Protein AF-A0AAV8WY07-F1 (afdb_monomer_lite)

Structure (mmCIF, N/CA/C/O backbone):
data_AF-A0AAV8WY07-F1
#
_entry.id   AF-A0AAV8WY07-F1
#
loop_
_atom_site.group_PDB
_atom_site.id
_atom_site.type_symbol
_atom_site.label_atom_id
_atom_site.label_alt_id
_atom_site.label_comp_id
_atom_site.label_asym_id
_atom_site.label_entity_id
_atom_site.label_seq_id
_atom_site.pdbx_PDB_ins_code
_atom_site.Cartn_x
_atom_site.Cartn_y
_atom_site.Cartn_z
_atom_site.occupancy
_atom_site.B_iso_or_equiv
_atom_site.auth_seq_id
_atom_site.auth_comp_id
_atom_site.auth_asym_id
_atom_site.auth_atom_id
_atom_site.pdbx_PDB_model_num
ATOM 1 N N . MET A 1 1 ? -22.741 -0.388 11.613 1.00 71.12 1 MET A N 1
ATOM 2 C CA . MET A 1 1 ? -22.474 -0.916 12.966 1.00 71.12 1 MET A CA 1
ATOM 3 C C . MET A 1 1 ? -21.082 -1.502 12.973 1.00 71.12 1 MET A C 1
ATOM 5 O O . MET A 1 1 ? -20.689 -2.073 11.963 1.00 71.12 1 MET A O 1
ATOM 9 N N . ILE A 1 2 ? -20.352 -1.338 14.070 1.00 83.94 2 ILE A N 1
ATOM 10 C CA . ILE A 1 2 ? -19.029 -1.939 14.267 1.00 83.94 2 ILE A CA 1
ATOM 11 C C . ILE A 1 2 ? -18.967 -2.641 15.614 1.00 83.94 2 ILE A C 1
ATOM 13 O O . ILE A 1 2 ? -19.656 -2.248 16.556 1.00 83.94 2 ILE A O 1
ATOM 17 N N . PHE A 1 3 ? -18.112 -3.654 15.706 1.00 88.06 3 PHE A N 1
ATOM 18 C CA . PHE A 1 3 ? -17.784 -4.280 16.977 1.00 88.06 3 PHE A CA 1
ATOM 19 C C . PHE A 1 3 ? -16.729 -3.452 17.702 1.00 88.06 3 PHE A C 1
ATOM 21 O O . PHE A 1 3 ? -15.619 -3.264 17.203 1.00 88.06 3 PHE A O 1
ATOM 28 N N . ARG A 1 4 ? -17.058 -2.990 18.905 1.00 86.44 4 ARG A N 1
ATOM 29 C CA . ARG A 1 4 ? -16.114 -2.344 19.822 1.00 86.44 4 ARG A CA 1
ATOM 30 C C . ARG A 1 4 ? -16.069 -3.146 21.115 1.00 86.44 4 ARG A C 1
ATOM 32 O O . ARG A 1 4 ? -17.099 -3.590 21.613 1.00 86.44 4 ARG A O 1
ATOM 39 N N . TYR A 1 5 ? -14.874 -3.371 21.650 1.00 89.88 5 TYR A N 1
ATOM 40 C CA . TYR A 1 5 ? -14.733 -4.017 22.951 1.00 89.88 5 TYR A CA 1
ATOM 41 C C . TYR A 1 5 ? -15.166 -3.046 24.055 1.00 89.88 5 TYR A C 1
ATOM 43 O O . TYR A 1 5 ? -14.685 -1.916 24.103 1.00 89.88 5 TYR A O 1
ATOM 51 N N . SER A 1 6 ? -16.078 -3.475 24.928 1.00 89.75 6 SER A N 1
ATOM 52 C CA . SER A 1 6 ? -16.476 -2.718 26.115 1.00 89.75 6 SER A CA 1
ATOM 53 C C . SER A 1 6 ? -15.772 -3.301 27.331 1.00 89.75 6 SER A C 1
ATOM 55 O O . SER A 1 6 ? -16.032 -4.446 27.701 1.00 89.75 6 SER A O 1
ATOM 57 N N . GLY A 1 7 ? -14.908 -2.508 27.972 1.00 90.62 7 GLY A N 1
ATOM 58 C CA . GLY A 1 7 ? -14.227 -2.912 29.207 1.00 90.62 7 GLY A CA 1
ATOM 59 C C . GLY A 1 7 ? -15.198 -3.210 30.353 1.00 90.62 7 GLY A C 1
ATOM 60 O O . GLY A 1 7 ? -14.957 -4.131 31.125 1.00 90.62 7 GLY A O 1
ATOM 61 N N . ILE A 1 8 ? -16.332 -2.501 30.395 1.00 91.19 8 ILE A N 1
ATOM 62 C CA . ILE A 1 8 ? -17.390 -2.678 31.403 1.00 91.19 8 ILE A CA 1
ATOM 63 C C . ILE A 1 8 ? -18.046 -4.054 31.257 1.00 91.19 8 ILE A C 1
ATOM 65 O O . ILE A 1 8 ? -18.159 -4.803 32.219 1.00 91.19 8 ILE A O 1
ATOM 69 N N . HIS A 1 9 ? -18.442 -4.414 30.036 1.00 89.06 9 HIS A N 1
ATOM 70 C CA . HIS A 1 9 ? -19.142 -5.674 29.779 1.00 89.06 9 HIS A CA 1
ATOM 71 C C . HIS A 1 9 ? -18.192 -6.849 29.491 1.00 89.06 9 HIS A C 1
ATOM 73 O O . HIS A 1 9 ? -18.668 -7.946 29.205 1.00 89.06 9 HIS A O 1
ATOM 79 N N . LYS A 1 10 ? -16.868 -6.610 29.486 1.00 91.69 10 LYS A N 1
ATOM 80 C CA . LYS A 1 10 ? -15.800 -7.545 29.075 1.00 91.69 10 LYS A CA 1
ATOM 81 C C . LYS A 1 10 ? -16.119 -8.341 27.800 1.00 91.69 10 LYS A C 1
ATOM 83 O O . LYS A 1 10 ? -15.765 -9.509 27.663 1.00 91.69 10 LYS A O 1
ATOM 88 N N . ARG A 1 11 ? -16.813 -7.709 26.851 1.00 91.56 11 ARG A N 1
ATOM 89 C CA . ARG A 1 11 ? -17.259 -8.330 25.595 1.00 91.56 11 ARG A CA 1
ATOM 90 C C . ARG A 1 11 ? -17.267 -7.323 24.456 1.00 91.56 11 ARG A C 1
ATOM 92 O O . ARG A 1 11 ? -17.318 -6.111 24.679 1.00 91.56 11 ARG A O 1
ATOM 99 N N . LYS A 1 12 ? -17.246 -7.823 23.220 1.00 91.81 12 LYS A N 1
ATOM 100 C CA . LYS A 1 12 ? -17.487 -6.994 22.034 1.00 91.81 12 LYS A CA 1
ATOM 101 C C . LYS A 1 12 ? -18.975 -6.654 21.962 1.00 91.81 12 LYS A C 1
ATOM 103 O O . LYS A 1 12 ? -19.810 -7.552 21.952 1.00 91.81 12 LYS A O 1
ATOM 108 N N . ILE A 1 13 ? -19.289 -5.364 21.934 1.00 91.81 13 ILE A N 1
ATOM 109 C CA . ILE A 1 13 ? -20.644 -4.838 21.768 1.00 91.81 13 ILE A CA 1
ATOM 110 C C . ILE A 1 13 ? -20.782 -4.189 20.392 1.00 91.81 13 ILE A C 1
ATOM 112 O O . ILE A 1 13 ? -19.804 -3.699 19.816 1.00 91.81 13 ILE A O 1
ATOM 116 N N . TYR A 1 14 ? -22.004 -4.189 19.868 1.00 89.25 14 TYR A N 1
ATOM 117 C CA . TYR A 1 14 ? -22.337 -3.458 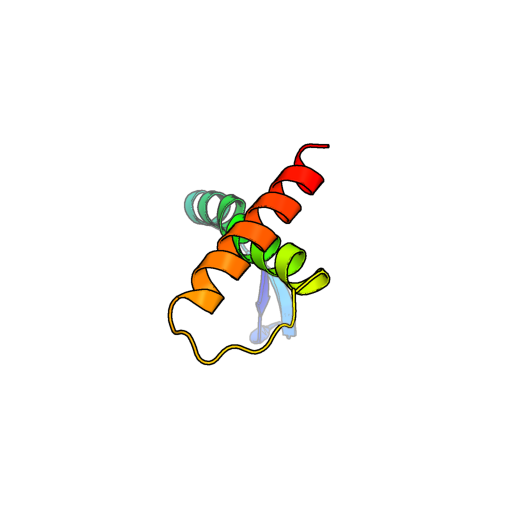18.654 1.00 89.25 14 TYR A CA 1
ATOM 118 C C . TYR A 1 14 ? -22.506 -1.978 18.975 1.00 89.25 14 TYR A C 1
ATOM 120 O O . TYR A 1 14 ? -23.259 -1.613 19.874 1.00 89.25 14 TYR A O 1
ATOM 128 N N . VAL A 1 15 ? -21.818 -1.130 18.216 1.00 87.31 15 VAL A N 1
ATOM 129 C CA . VAL A 1 15 ? -21.933 0.326 18.316 1.00 87.31 15 VAL A CA 1
ATOM 130 C C . VAL A 1 15 ? -22.329 0.885 16.953 1.00 87.31 15 VAL A C 1
ATOM 132 O O . VAL A 1 15 ? -21.839 0.444 15.902 1.00 87.31 15 VAL A O 1
ATOM 135 N N . LEU A 1 16 ? -23.251 1.848 16.960 1.00 87.88 16 LEU A N 1
ATOM 136 C CA . LEU A 1 16 ? -23.582 2.623 15.771 1.00 87.88 16 LEU A CA 1
ATOM 137 C C . LEU A 1 16 ? -22.375 3.491 15.411 1.00 87.88 16 LEU A C 1
ATOM 139 O O . LEU A 1 16 ? -21.895 4.267 16.229 1.00 87.88 16 LEU A O 1
ATOM 143 N N . GLN A 1 17 ? -21.874 3.331 14.186 1.00 88.00 17 GLN A N 1
ATOM 144 C CA . GLN A 1 17 ? -20.856 4.227 13.650 1.00 88.00 17 GLN A CA 1
ATOM 145 C C . GLN A 1 17 ? -21.525 5.251 12.734 1.00 88.00 17 GLN A C 1
ATOM 147 O O . GLN A 1 17 ? -22.419 4.857 11.974 1.00 88.00 17 GLN A O 1
ATOM 152 N N . PRO A 1 18 ? -21.071 6.511 12.748 1.00 91.94 18 PRO A N 1
ATOM 153 C CA . PRO A 1 18 ? -21.427 7.485 11.727 1.00 91.94 18 PRO A CA 1
ATOM 154 C C . PRO A 1 18 ? -21.139 6.958 10.314 1.00 91.94 18 PRO A C 1
ATOM 156 O O . PRO A 1 18 ? -20.131 6.280 10.088 1.00 91.94 18 PRO A O 1
ATOM 159 N N . SER A 1 19 ? -22.008 7.292 9.357 1.00 88.12 19 SER A N 1
ATOM 160 C CA . SER A 1 19 ? -21.846 6.928 7.941 1.00 88.12 19 SER A CA 1
ATOM 161 C C . SER A 1 19 ? -20.536 7.460 7.357 1.00 88.12 19 SER A C 1
ATOM 163 O O . SER A 1 19 ? -19.838 6.712 6.683 1.00 88.12 19 SER A O 1
ATOM 165 N N . LEU A 1 20 ? -20.147 8.687 7.716 1.00 89.94 20 LEU A N 1
ATOM 166 C CA . LEU A 1 20 ? -18.892 9.314 7.291 1.00 89.94 20 LEU A CA 1
ATOM 167 C C . LEU A 1 20 ? -17.659 8.458 7.627 1.00 89.94 20 LEU A C 1
ATOM 169 O O . LEU A 1 20 ? -16.784 8.245 6.794 1.00 89.94 20 LEU A O 1
ATOM 173 N N . ILE A 1 21 ? -17.605 7.918 8.848 1.00 88.50 21 ILE A N 1
ATOM 174 C CA . ILE A 1 21 ? -16.483 7.079 9.295 1.00 88.50 21 ILE A CA 1
ATOM 175 C C . ILE A 1 21 ? -16.487 5.742 8.548 1.00 88.50 21 ILE A C 1
ATOM 177 O O . ILE A 1 21 ? -15.429 5.212 8.214 1.00 88.50 21 ILE A O 1
ATOM 181 N N . LYS A 1 22 ? -17.676 5.196 8.260 1.00 88.38 22 LYS A N 1
ATOM 182 C CA . LYS A 1 22 ? -17.809 3.977 7.454 1.00 88.38 22 LYS A CA 1
ATOM 183 C C . LYS A 1 22 ? -17.219 4.175 6.058 1.00 88.38 22 LYS A C 1
ATOM 185 O O . LYS A 1 22 ? -16.505 3.303 5.578 1.00 88.38 22 LYS A O 1
ATOM 190 N N . GLU A 1 23 ? -17.533 5.298 5.429 1.00 89.56 23 GLU A N 1
ATOM 191 C CA . GLU A 1 23 ? -17.102 5.613 4.071 1.00 89.56 23 GLU A CA 1
ATOM 192 C C . GLU A 1 23 ? -15.592 5.853 3.993 1.00 89.56 23 GLU A C 1
ATOM 194 O O . GLU A 1 23 ? -14.925 5.263 3.147 1.00 89.56 23 GLU A O 1
ATOM 199 N N . TYR A 1 24 ? -15.031 6.595 4.951 1.00 88.62 24 TYR A N 1
ATOM 200 C CA . TYR A 1 24 ? -13.581 6.757 5.078 1.00 88.62 24 TYR A CA 1
ATOM 201 C C . TYR A 1 24 ? -12.859 5.407 5.230 1.00 88.62 24 TYR A C 1
ATOM 203 O O . TYR A 1 24 ? -11.920 5.101 4.493 1.00 88.62 24 TYR A O 1
ATOM 211 N N . ASN A 1 25 ? -13.333 4.558 6.146 1.00 87.31 25 ASN A N 1
ATOM 212 C CA . ASN A 1 25 ? -12.702 3.265 6.416 1.00 87.31 25 ASN A CA 1
ATOM 213 C C . ASN A 1 25 ? -12.801 2.286 5.239 1.00 87.31 25 ASN A C 1
ATOM 215 O O . ASN A 1 25 ? -11.934 1.426 5.105 1.00 87.31 25 ASN A O 1
ATOM 219 N N . ASN A 1 26 ? -13.820 2.409 4.382 1.00 86.69 26 ASN A N 1
ATOM 220 C CA . ASN A 1 26 ? -13.935 1.580 3.181 1.00 86.69 26 ASN A CA 1
ATOM 221 C C . ASN A 1 26 ? -12.778 1.824 2.194 1.00 86.69 26 ASN A C 1
ATOM 223 O O . ASN A 1 26 ? -12.351 0.884 1.530 1.00 86.69 26 ASN A O 1
ATOM 227 N N . GLY A 1 27 ? -12.270 3.058 2.093 1.00 82.06 27 GLY A N 1
ATOM 228 C CA . GLY A 1 27 ? -11.184 3.416 1.169 1.00 82.06 27 GLY A CA 1
ATOM 229 C C . GLY A 1 27 ? -9.774 3.341 1.766 1.00 82.06 27 GLY A C 1
ATOM 230 O O . GLY A 1 27 ? -8.794 3.281 1.027 1.00 82.06 27 GLY A O 1
ATOM 231 N N . MET A 1 28 ? -9.653 3.330 3.096 1.00 87.50 28 MET A N 1
ATOM 232 C CA . MET A 1 28 ? -8.371 3.466 3.801 1.00 87.50 28 MET A CA 1
ATOM 233 C C . MET A 1 28 ? -7.368 2.336 3.495 1.00 87.50 28 MET A C 1
ATOM 235 O O . MET A 1 28 ? -6.167 2.580 3.422 1.00 87.50 28 MET A O 1
ATOM 239 N N . GLY A 1 29 ? -7.849 1.108 3.276 1.00 87.94 29 GLY A N 1
ATOM 240 C CA . GLY A 1 29 ? -6.997 -0.086 3.176 1.00 87.94 29 GLY A CA 1
ATOM 241 C C . GLY A 1 29 ? -6.221 -0.255 1.865 1.00 87.94 29 GLY A C 1
ATOM 242 O O . GLY A 1 29 ? -5.414 -1.175 1.762 1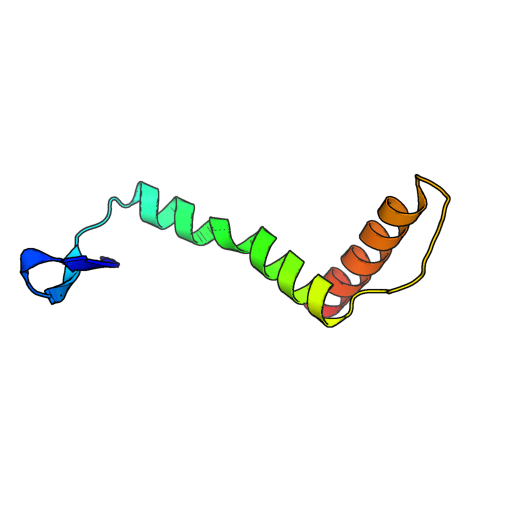.00 87.94 29 GLY A O 1
ATOM 243 N N . GLY A 1 30 ? -6.439 0.593 0.854 1.00 88.94 30 GLY A N 1
ATOM 244 C CA . GLY A 1 30 ? -5.819 0.416 -0.466 1.00 88.94 30 GLY A CA 1
ATOM 245 C C . GLY A 1 30 ? -4.285 0.460 -0.439 1.00 88.94 30 GLY A C 1
ATOM 246 O O . GLY A 1 30 ? -3.626 -0.365 -1.072 1.00 88.94 30 GLY A O 1
ATOM 247 N N . VAL A 1 31 ? -3.709 1.382 0.339 1.00 89.44 31 VAL A N 1
ATOM 248 C CA . VAL A 1 31 ? -2.247 1.529 0.464 1.00 89.44 31 VAL A CA 1
ATOM 249 C C . VAL A 1 31 ? -1.637 0.355 1.234 1.00 89.44 31 VAL A C 1
ATOM 251 O O . VAL A 1 31 ? -0.620 -0.187 0.804 1.00 89.44 31 VAL A O 1
ATOM 254 N N . ASP A 1 32 ? -2.284 -0.081 2.316 1.00 90.81 32 ASP A N 1
ATOM 255 C CA . ASP A 1 32 ? -1.826 -1.209 3.136 1.00 90.81 32 ASP A CA 1
ATOM 256 C C . ASP A 1 32 ? -1.864 -2.532 2.359 1.00 90.81 32 ASP A C 1
ATOM 258 O O . ASP A 1 32 ? -0.959 -3.361 2.478 1.00 90.81 32 ASP A O 1
ATOM 262 N N . LEU A 1 33 ? -2.894 -2.727 1.529 1.00 89.56 33 LEU A N 1
ATOM 263 C CA . LEU A 1 33 ? -2.997 -3.876 0.628 1.00 89.56 33 LEU A CA 1
ATOM 264 C C . LEU A 1 33 ? -1.868 -3.865 -0.404 1.00 89.56 33 LEU A C 1
ATOM 266 O O . LEU A 1 33 ? -1.195 -4.877 -0.604 1.00 89.56 33 LEU A O 1
ATOM 270 N N . PHE A 1 34 ? -1.618 -2.712 -1.025 1.00 90.56 34 PHE A N 1
ATOM 271 C CA . PHE A 1 34 ? -0.522 -2.563 -1.974 1.00 90.56 34 PHE A CA 1
ATOM 272 C C . PHE A 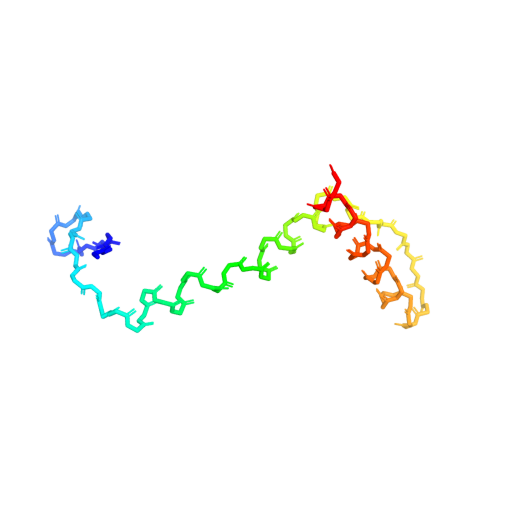1 34 ? 0.844 -2.829 -1.325 1.00 90.56 34 PHE A C 1
ATOM 274 O O . PHE A 1 34 ? 1.688 -3.498 -1.923 1.00 90.56 34 PHE A O 1
ATOM 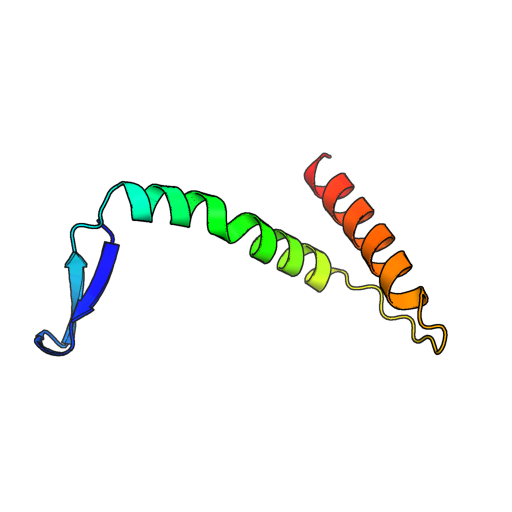281 N N . ASP A 1 35 ? 1.075 -2.356 -0.097 1.00 89.81 35 ASP A N 1
ATOM 282 C CA . ASP A 1 35 ? 2.317 -2.628 0.632 1.00 89.81 35 ASP A CA 1
ATOM 283 C C . ASP A 1 35 ? 2.479 -4.114 0.983 1.00 89.81 35 ASP A C 1
ATOM 285 O O . ASP A 1 35 ? 3.567 -4.664 0.799 1.00 89.81 35 ASP A O 1
ATOM 289 N N . GLN A 1 36 ? 1.395 -4.802 1.361 1.00 90.56 36 GLN A N 1
ATOM 290 C CA . GLN A 1 36 ? 1.402 -6.254 1.573 1.00 90.56 36 GLN A CA 1
ATOM 291 C C . GLN A 1 36 ? 1.778 -7.033 0.308 1.00 90.56 36 GLN A C 1
ATOM 293 O O . GLN A 1 36 ? 2.652 -7.905 0.365 1.00 90.56 36 GLN A O 1
ATOM 298 N N . PHE A 1 37 ? 1.166 -6.717 -0.838 1.00 89.00 37 PHE A N 1
ATOM 299 C CA . PHE A 1 37 ? 1.490 -7.384 -2.103 1.00 89.00 37 PHE A CA 1
ATOM 300 C C . PHE A 1 37 ? 2.950 -7.155 -2.504 1.00 89.00 37 PHE A C 1
ATOM 302 O O . PHE A 1 37 ? 3.662 -8.101 -2.851 1.00 89.00 37 PHE A O 1
ATOM 309 N N . ARG A 1 38 ? 3.435 -5.918 -2.360 1.00 88.75 38 ARG A N 1
ATOM 310 C CA . ARG A 1 38 ? 4.832 -5.559 -2.635 1.00 88.75 38 ARG A CA 1
ATOM 311 C C . ARG A 1 38 ? 5.809 -6.248 -1.674 1.00 88.75 38 ARG A C 1
ATOM 313 O O . ARG A 1 38 ? 6.913 -6.618 -2.072 1.00 88.75 38 ARG A O 1
ATOM 320 N N . GLY A 1 39 ? 5.413 -6.420 -0.412 1.00 85.56 39 GLY A N 1
ATOM 321 C CA . GLY A 1 39 ? 6.190 -7.096 0.626 1.00 85.56 39 GLY A CA 1
ATOM 322 C C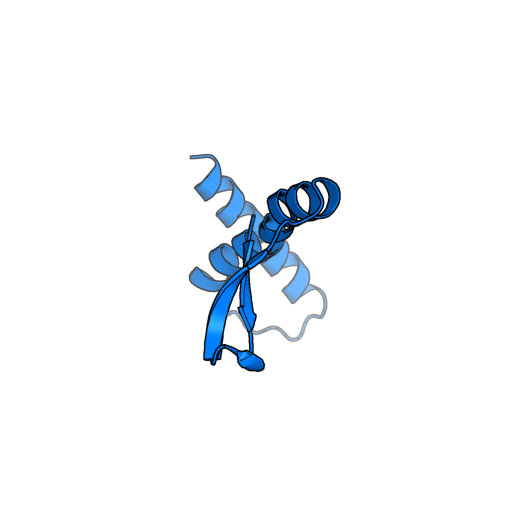 . GLY A 1 39 ? 6.370 -8.592 0.368 1.00 85.56 39 GLY A C 1
ATOM 323 O O . GLY A 1 39 ? 7.447 -9.126 0.636 1.00 85.56 39 GLY A O 1
ATOM 324 N N . ARG A 1 40 ? 5.363 -9.255 -0.218 1.00 84.56 40 ARG A N 1
ATOM 325 C CA . ARG A 1 40 ? 5.395 -10.689 -0.562 1.00 84.56 40 ARG A CA 1
ATOM 326 C C . ARG A 1 40 ? 6.529 -11.040 -1.535 1.00 84.56 40 ARG A C 1
ATOM 328 O O . ARG A 1 40 ? 7.154 -12.083 -1.377 1.00 84.56 40 ARG A O 1
ATOM 335 N N . TYR A 1 41 ? 6.811 -10.164 -2.502 1.00 77.81 41 TYR A N 1
ATOM 336 C CA . TYR A 1 41 ? 7.776 -10.401 -3.588 1.00 77.81 41 TYR A CA 1
ATOM 337 C C . TYR A 1 41 ? 8.915 -9.371 -3.614 1.00 77.81 41 TYR A C 1
ATOM 339 O O . TYR A 1 41 ? 9.397 -8.966 -4.671 1.00 77.81 41 TYR A O 1
ATOM 347 N N . ARG A 1 42 ? 9.359 -8.917 -2.437 1.00 79.69 42 ARG A N 1
ATOM 348 C CA . ARG A 1 42 ? 10.307 -7.803 -2.332 1.00 79.69 42 ARG A CA 1
ATOM 349 C C . ARG A 1 42 ? 11.668 -8.115 -2.973 1.00 79.69 42 ARG A C 1
ATOM 351 O O . ARG A 1 42 ? 12.427 -8.943 -2.471 1.00 79.69 42 ARG A O 1
ATOM 358 N N . ILE A 1 43 ? 12.049 -7.342 -3.995 1.00 80.94 43 ILE A N 1
ATOM 359 C CA . ILE A 1 43 ? 13.395 -7.392 -4.598 1.00 80.94 43 ILE A CA 1
ATOM 360 C C . ILE A 1 43 ? 14.468 -6.954 -3.583 1.00 80.94 43 ILE A C 1
ATOM 362 O O . ILE A 1 43 ? 14.600 -5.769 -3.260 1.00 80.94 43 ILE A O 1
ATOM 366 N N . ASN A 1 44 ? 15.292 -7.899 -3.121 1.00 79.94 44 ASN A N 1
ATOM 367 C CA . ASN A 1 44 ? 16.339 -7.662 -2.123 1.00 79.94 44 ASN A CA 1
ATOM 368 C C . ASN A 1 44 ? 17.743 -7.528 -2.742 1.00 79.94 44 ASN A C 1
ATOM 370 O O . ASN A 1 44 ? 18.625 -8.346 -2.507 1.00 79.94 44 ASN A O 1
ATOM 374 N N . ILE A 1 45 ? 17.971 -6.488 -3.545 1.00 84.56 45 ILE A N 1
ATOM 375 C CA . ILE A 1 45 ? 19.333 -6.132 -3.994 1.00 84.56 45 ILE A CA 1
ATOM 376 C C . ILE A 1 45 ? 19.902 -5.080 -3.008 1.00 84.56 45 ILE A C 1
ATOM 378 O O . ILE A 1 45 ? 19.174 -4.207 -2.543 1.00 84.56 45 ILE A O 1
ATOM 382 N N . ARG A 1 46 ? 21.190 -5.081 -2.670 1.00 82.06 46 ARG A N 1
ATOM 383 C CA . ARG A 1 46 ? 21.773 -4.008 -1.835 1.00 82.06 46 ARG A CA 1
ATOM 384 C C . ARG A 1 46 ? 22.477 -2.980 -2.717 1.00 82.06 46 ARG A C 1
ATOM 386 O O . ARG A 1 46 ? 23.105 -3.336 -3.705 1.00 82.06 46 ARG A O 1
ATOM 393 N N . SER A 1 47 ? 22.344 -1.699 -2.388 1.00 87.31 47 SER A N 1
ATOM 394 C CA . SER A 1 47 ? 22.943 -0.592 -3.138 1.00 87.31 47 SER A CA 1
ATOM 395 C C . SER A 1 47 ? 23.412 0.517 -2.218 1.00 87.31 47 SER A C 1
ATOM 397 O O . SER A 1 47 ? 22.737 0.812 -1.239 1.00 87.31 47 SER A O 1
ATOM 399 N N . ARG A 1 48 ? 24.508 1.181 -2.597 1.00 90.56 48 ARG A N 1
ATOM 400 C CA . ARG A 1 48 ? 24.973 2.429 -1.974 1.00 90.56 48 ARG A CA 1
ATOM 401 C C . ARG A 1 48 ? 24.477 3.694 -2.687 1.00 90.56 48 ARG A C 1
ATOM 403 O O . ARG A 1 48 ? 24.560 4.780 -2.134 1.00 90.56 48 ARG A O 1
ATOM 410 N N . LYS A 1 49 ? 23.960 3.565 -3.914 1.00 94.25 49 LYS A N 1
ATOM 411 C CA . LYS A 1 49 ? 23.387 4.673 -4.693 1.00 94.25 49 LYS A CA 1
ATOM 412 C C . LYS A 1 49 ? 22.035 5.079 -4.096 1.00 94.25 49 LYS A C 1
ATOM 414 O O . LYS A 1 49 ? 21.144 4.230 -4.015 1.00 94.25 49 LYS A O 1
ATOM 419 N N . TRP A 1 50 ? 21.886 6.355 -3.736 1.00 93.69 50 TRP A N 1
ATOM 420 C CA . TRP A 1 50 ? 20.706 6.912 -3.054 1.00 93.69 50 TRP A CA 1
ATOM 421 C C . TRP A 1 50 ? 19.404 6.776 -3.857 1.00 93.69 50 TRP A C 1
ATOM 423 O O . TRP A 1 50 ? 18.342 6.600 -3.273 1.00 93.69 50 TRP A O 1
ATOM 433 N N . TYR A 1 51 ? 19.485 6.803 -5.191 1.00 93.06 51 TYR A N 1
ATOM 434 C CA . TYR A 1 51 ? 18.321 6.672 -6.073 1.00 93.06 51 TYR A CA 1
ATOM 435 C C . TYR A 1 51 ? 17.875 5.220 -6.256 1.00 93.06 51 TYR A C 1
ATOM 437 O O . TYR A 1 51 ? 16.791 4.955 -6.774 1.00 93.06 51 TYR A O 1
ATOM 445 N N . TRP A 1 52 ? 18.708 4.246 -5.870 1.00 92.50 52 TRP A N 1
ATOM 446 C CA . TRP A 1 52 ? 18.435 2.851 -6.193 1.00 92.50 52 TRP A CA 1
ATOM 447 C C . TRP A 1 52 ? 17.173 2.302 -5.491 1.00 92.50 52 TRP A C 1
ATOM 449 O O . TRP A 1 52 ? 16.422 1.584 -6.152 1.00 92.50 52 TRP A O 1
ATOM 459 N N . PRO A 1 53 ? 16.867 2.669 -4.224 1.00 89.88 53 PRO A N 1
ATOM 460 C CA . PRO A 1 53 ? 15.570 2.415 -3.589 1.00 89.88 53 PRO A CA 1
ATOM 461 C C . PRO A 1 53 ? 14.356 2.886 -4.404 1.00 89.88 53 PRO A C 1
ATOM 463 O O . PRO A 1 53 ? 13.382 2.143 -4.496 1.00 89.88 53 PRO A O 1
ATOM 466 N N . ILE A 1 54 ? 14.429 4.061 -5.042 1.00 91.75 54 ILE A N 1
ATOM 467 C CA . ILE A 1 54 ? 13.320 4.635 -5.824 1.00 91.75 54 ILE A CA 1
ATOM 468 C C . ILE A 1 54 ? 13.024 3.765 -7.045 1.00 91.75 54 ILE A C 1
ATOM 470 O O . ILE A 1 54 ? 11.888 3.358 -7.261 1.00 91.75 54 ILE A O 1
ATOM 474 N N . VAL A 1 55 ? 14.048 3.400 -7.819 1.00 92.44 55 VAL A N 1
ATOM 475 C CA . VAL A 1 55 ? 13.820 2.591 -9.028 1.00 92.44 55 VAL A CA 1
ATOM 476 C C . VAL A 1 55 ? 13.276 1.203 -8.681 1.00 92.44 55 VAL A C 1
ATOM 478 O O . VAL A 1 55 ? 12.387 0.696 -9.359 1.00 92.44 55 VAL A O 1
ATOM 481 N N . ARG A 1 56 ? 13.750 0.591 -7.589 1.00 89.94 56 ARG A N 1
ATOM 482 C CA . ARG A 1 56 ? 13.202 -0.695 -7.120 1.00 89.94 56 ARG A CA 1
ATOM 483 C C . ARG A 1 56 ? 11.754 -0.575 -6.710 1.00 89.94 56 ARG A C 1
ATOM 485 O O . ARG A 1 56 ? 10.995 -1.511 -6.939 1.00 89.94 56 ARG A O 1
ATOM 492 N N . PHE A 1 57 ? 11.389 0.528 -6.065 1.00 90.62 57 PHE A N 1
ATOM 493 C CA . PHE A 1 57 ? 10.003 0.787 -5.726 1.00 90.62 57 PHE A CA 1
ATOM 494 C C . PHE A 1 57 ? 9.153 0.823 -6.999 1.00 90.62 57 PHE A C 1
ATOM 496 O O . PHE A 1 57 ? 8.191 0.068 -7.079 1.00 90.62 57 PHE A O 1
ATOM 503 N N . CYS A 1 58 ? 9.565 1.578 -8.024 1.00 93.00 58 CYS A N 1
ATOM 504 C CA . CYS A 1 58 ? 8.839 1.662 -9.295 1.00 93.00 58 CYS A CA 1
ATOM 505 C C . CYS A 1 58 ? 8.695 0.301 -9.995 1.00 93.00 58 CYS A C 1
ATOM 507 O O . CYS A 1 58 ? 7.609 -0.032 -10.468 1.00 93.00 58 CYS A O 1
ATOM 509 N N . ILE A 1 59 ? 9.758 -0.510 -10.030 1.00 92.00 59 ILE A N 1
ATOM 510 C CA . ILE A 1 59 ? 9.720 -1.850 -10.638 1.00 92.00 59 ILE A CA 1
ATOM 511 C C . ILE A 1 59 ? 8.771 -2.772 -9.861 1.00 92.00 59 ILE A C 1
ATOM 513 O O . ILE A 1 59 ? 7.873 -3.361 -10.457 1.00 92.00 59 ILE A O 1
ATOM 517 N N . ASN A 1 60 ? 8.918 -2.866 -8.533 1.00 90.19 60 ASN A N 1
ATOM 518 C CA . ASN A 1 60 ? 8.036 -3.704 -7.711 1.00 90.19 60 ASN A CA 1
ATOM 519 C C . ASN A 1 60 ? 6.571 -3.256 -7.806 1.00 90.19 60 ASN A C 1
ATOM 521 O O . ASN A 1 60 ? 5.675 -4.095 -7.868 1.00 90.19 60 ASN A O 1
ATOM 525 N N . ALA A 1 61 ? 6.330 -1.943 -7.824 1.00 92.12 61 ALA A N 1
ATOM 526 C CA . ALA A 1 61 ? 5.004 -1.363 -7.989 1.00 92.12 61 ALA A CA 1
ATOM 527 C C . ALA A 1 61 ? 4.379 -1.757 -9.331 1.00 92.12 61 ALA A C 1
ATOM 529 O O . ALA A 1 61 ? 3.245 -2.223 -9.365 1.00 92.12 61 ALA A O 1
ATOM 530 N N . SER A 1 62 ? 5.141 -1.634 -10.420 1.00 92.88 62 SER A N 1
ATOM 531 C CA . SER A 1 62 ? 4.677 -1.969 -11.770 1.00 92.88 62 SER A CA 1
ATOM 532 C C . SER A 1 62 ? 4.335 -3.452 -11.902 1.00 92.88 62 SER A C 1
ATOM 534 O O . SER A 1 62 ? 3.293 -3.786 -12.452 1.00 92.88 62 SER A O 1
ATOM 536 N N . ILE A 1 63 ? 5.166 -4.340 -11.345 1.00 91.38 63 ILE A N 1
ATOM 537 C CA . ILE A 1 63 ? 4.912 -5.790 -11.339 1.00 91.38 63 ILE A CA 1
ATOM 538 C C . ILE A 1 63 ? 3.663 -6.122 -10.516 1.00 91.38 63 ILE A C 1
ATOM 540 O O . ILE A 1 63 ? 2.821 -6.890 -10.968 1.00 91.38 63 ILE A O 1
ATOM 544 N N . THR A 1 64 ? 3.519 -5.521 -9.331 1.00 91.12 64 THR A N 1
ATOM 545 C CA . THR A 1 64 ? 2.343 -5.726 -8.467 1.00 91.12 64 THR A CA 1
ATOM 546 C C . THR A 1 64 ? 1.062 -5.272 -9.166 1.00 91.12 64 THR A C 1
ATOM 548 O O . THR A 1 64 ? 0.059 -5.978 -9.129 1.00 91.12 64 THR A O 1
ATOM 551 N N . ASN A 1 65 ? 1.105 -4.127 -9.851 1.00 91.38 65 ASN A N 1
ATOM 552 C CA . ASN A 1 65 ? -0.032 -3.615 -10.611 1.00 91.38 65 ASN A CA 1
ATOM 553 C C . ASN A 1 65 ? -0.339 -4.482 -11.837 1.00 91.38 65 ASN A C 1
ATOM 555 O O . ASN A 1 65 ? -1.505 -4.740 -12.104 1.00 91.38 65 ASN A O 1
ATOM 559 N N . ALA A 1 66 ? 0.679 -4.960 -12.559 1.00 92.06 66 ALA A N 1
ATOM 560 C CA . ALA A 1 66 ? 0.483 -5.882 -13.675 1.00 92.06 66 ALA A CA 1
ATOM 561 C C . ALA A 1 66 ? -0.176 -7.188 -13.208 1.00 92.06 66 ALA A C 1
ATOM 563 O O . ALA A 1 66 ? -1.143 -7.623 -13.815 1.00 92.06 66 ALA A O 1
ATOM 564 N N . TRP A 1 67 ? 0.284 -7.763 -12.095 1.00 90.50 67 TRP A N 1
ATOM 565 C CA . TRP A 1 67 ? -0.322 -8.960 -11.504 1.00 90.50 67 TRP A CA 1
ATOM 566 C C . TRP A 1 67 ? -1.757 -8.737 -11.006 1.00 90.50 67 TRP A C 1
ATOM 568 O O . TRP A 1 67 ? -2.555 -9.659 -11.001 1.00 90.50 67 TRP A O 1
ATOM 578 N N . LEU A 1 68 ? -2.103 -7.525 -10.567 1.00 89.31 68 LEU A N 1
ATOM 579 C CA . LEU A 1 68 ? -3.478 -7.217 -10.167 1.00 89.31 68 LEU A CA 1
ATOM 580 C C . LEU A 1 68 ? -4.416 -7.045 -11.377 1.00 89.31 68 LEU A C 1
ATOM 582 O O . LEU A 1 68 ? -5.622 -7.237 -11.245 1.00 89.31 68 LEU A O 1
ATOM 586 N N . LEU A 1 69 ? -3.874 -6.636 -12.529 1.00 91.75 69 LEU A N 1
ATOM 587 C CA . LEU A 1 69 ? -4.632 -6.386 -13.758 1.00 91.75 69 LEU A CA 1
ATOM 588 C C . LEU A 1 69 ? -4.882 -7.648 -14.599 1.00 91.75 69 LEU A C 1
ATOM 590 O O . LEU A 1 69 ? -5.864 -7.664 -15.341 1.00 91.75 69 LEU A O 1
ATOM 594 N N . PHE A 1 70 ? -4.003 -8.651 -14.515 1.00 86.31 70 PHE A N 1
ATOM 595 C CA . PHE A 1 70 ? -4.030 -9.887 -15.310 1.00 86.31 70 PHE A CA 1
ATOM 596 C C . PHE A 1 70 ? -4.168 -11.121 -14.420 1.00 86.31 70 PHE A C 1
ATOM 598 O O . PHE A 1 70 ? -5.026 -11.973 -14.741 1.00 86.31 70 PHE A O 1
#

Secondary structure (DSSP, 8-state):
-EEEEETTTTEEEEEPPPHHHHHHHHHHTHHHHHHHHHHHT------SSTTHHHHHHHHHHHHHHHHHH-

Foldseek 3Di:
DDFDQDPVVNGTDDDDDDPVVVVVVVPVCPVVVLVVLLVVPPDDDDDPDPCPVVVSVVVSSVVSVVVVVD

Organism: NCBI:txid1586634

InterPro domains:
  IPR029526 PiggyBac transposable element-derived protein [PF13843] (13-67)

Sequence (70 aa):
MIFRYSGIH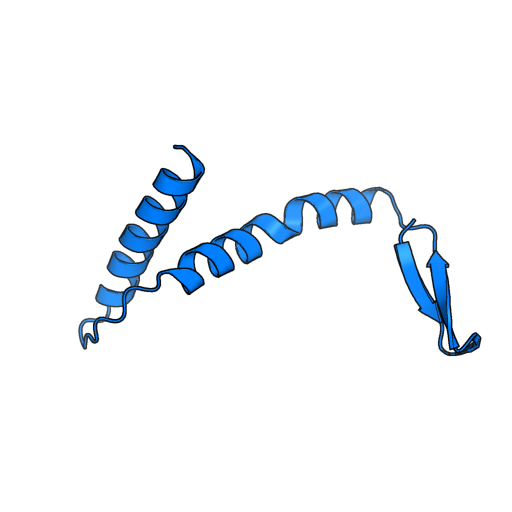KRKIYVLQPSLIKEYNNGMGGVDLFDQFRGRYRINIRSRKWYWPIVRFCINASITNAWLLF

Radius of gyration: 19.43 Å; chains: 1; bounding box: 49×20×47 Å

pLDDT: mean 88.69, std 4.02, range [71.12, 94.25]